Protein AF-A0AAU5NQX3-F1 (afdb_monomer_lite)

Sequence (86 aa):
MQPPVAAVIEAHRTLERLVAGLSDQQVTEASALPGWSRSHVLAHLTDNARMFGRLAEHALRGELVAGYDGYGAGPRPSRTPPDGQP

Structure (mmCIF, N/CA/C/O backbone):
data_AF-A0AAU5NQX3-F1
#
_entry.id   AF-A0AAU5NQX3-F1
#
loop_
_atom_site.group_PDB
_atom_site.id
_atom_site.type_symbol
_atom_site.label_atom_id
_atom_site.label_alt_id
_atom_site.label_comp_id
_atom_site.label_asym_id
_atom_site.label_entity_id
_atom_site.label_seq_id
_atom_site.pdbx_PDB_ins_code
_atom_site.Cartn_x
_atom_site.Cartn_y
_atom_site.Cartn_z
_atom_site.occupancy
_atom_site.B_iso_or_equiv
_atom_site.auth_seq_id
_atom_site.auth_comp_id
_atom_site.auth_asym_id
_atom_site.auth_atom_id
_atom_site.pdbx_PDB_model_num
ATOM 1 N N . MET A 1 1 ? 24.183 -0.430 -5.859 1.00 69.94 1 MET A N 1
ATOM 2 C CA . MET A 1 1 ? 23.428 -1.153 -4.814 1.00 69.94 1 MET A CA 1
ATOM 3 C C . MET A 1 1 ? 22.414 -2.035 -5.519 1.00 69.94 1 MET A C 1
ATOM 5 O O . MET A 1 1 ? 21.764 -1.542 -6.433 1.00 69.94 1 MET A O 1
ATOM 9 N N . GLN A 1 2 ? 22.326 -3.319 -5.179 1.00 74.50 2 GLN A N 1
ATOM 10 C CA . GLN A 1 2 ? 21.319 -4.195 -5.775 1.00 74.50 2 GLN A CA 1
ATOM 11 C C . GLN A 1 2 ? 19.948 -3.864 -5.163 1.00 74.50 2 GLN A C 1
ATOM 13 O O . GLN A 1 2 ? 19.871 -3.743 -3.938 1.00 74.50 2 GLN A O 1
ATOM 18 N N . PRO A 1 3 ? 18.883 -3.681 -5.964 1.00 77.06 3 PRO A N 1
ATOM 19 C CA . PRO A 1 3 ? 17.561 -3.406 -5.418 1.00 77.06 3 PRO A CA 1
ATOM 20 C C . PRO A 1 3 ? 17.113 -4.566 -4.513 1.00 77.06 3 PRO A C 1
ATOM 22 O O . PRO A 1 3 ? 17.304 -5.727 -4.891 1.00 77.06 3 PRO A O 1
ATOM 25 N N . PRO A 1 4 ? 16.509 -4.301 -3.341 1.00 91.12 4 PRO A N 1
ATOM 26 C CA . PRO A 1 4 ? 16.178 -5.330 -2.355 1.00 91.12 4 PRO A CA 1
ATOM 27 C C . PRO A 1 4 ? 14.903 -6.115 -2.726 1.00 91.12 4 PRO A C 1
ATOM 29 O O . PRO A 1 4 ? 14.012 -6.302 -1.901 1.00 91.12 4 PRO A O 1
ATOM 32 N N . VAL A 1 5 ? 14.797 -6.592 -3.971 1.00 91.38 5 VAL A N 1
ATOM 33 C CA . VAL A 1 5 ? 13.589 -7.235 -4.526 1.00 91.38 5 VAL A CA 1
ATOM 34 C C . VAL A 1 5 ? 13.136 -8.426 -3.680 1.00 91.38 5 VAL A C 1
ATOM 36 O O . VAL A 1 5 ? 11.954 -8.550 -3.380 1.00 91.38 5 VAL A O 1
ATOM 39 N N . ALA A 1 6 ? 14.071 -9.269 -3.232 1.00 94.31 6 ALA A N 1
ATOM 40 C CA . ALA A 1 6 ? 13.751 -10.420 -2.388 1.00 94.31 6 ALA A CA 1
ATOM 41 C C . ALA A 1 6 ? 13.104 -10.009 -1.051 1.00 94.31 6 ALA A C 1
ATOM 43 O O . ALA A 1 6 ? 12.136 -10.632 -0.620 1.00 94.31 6 ALA A O 1
ATOM 44 N N . ALA A 1 7 ? 13.590 -8.931 -0.426 1.00 94.12 7 ALA A N 1
ATOM 45 C CA . ALA A 1 7 ? 13.016 -8.419 0.816 1.00 94.12 7 ALA A CA 1
ATOM 46 C C . ALA A 1 7 ? 11.613 -7.831 0.593 1.00 94.12 7 ALA A C 1
ATOM 48 O O . ALA A 1 7 ? 10.721 -8.046 1.409 1.00 94.12 7 ALA A O 1
ATOM 49 N N . VAL A 1 8 ? 11.390 -7.145 -0.535 1.00 93.06 8 VAL A N 1
ATOM 50 C CA . VAL A 1 8 ? 10.068 -6.610 -0.905 1.00 93.06 8 VAL A CA 1
ATOM 51 C C . VAL A 1 8 ? 9.053 -7.734 -1.138 1.00 93.06 8 VAL A C 1
ATOM 53 O O . VAL A 1 8 ? 7.906 -7.613 -0.705 1.00 93.06 8 VAL A O 1
ATOM 56 N N . ILE A 1 9 ? 9.465 -8.837 -1.772 1.00 94.38 9 ILE A N 1
ATOM 57 C CA . ILE A 1 9 ? 8.613 -10.020 -1.972 1.00 94.38 9 ILE A CA 1
ATOM 58 C C . ILE A 1 9 ? 8.225 -10.642 -0.626 1.00 94.38 9 ILE A C 1
ATOM 60 O O . ILE A 1 9 ? 7.053 -10.948 -0.409 1.00 94.38 9 ILE A O 1
ATOM 64 N N . GLU A 1 10 ? 9.172 -10.805 0.301 1.00 97.00 10 GLU A N 1
ATOM 65 C CA . GLU A 1 10 ? 8.851 -11.383 1.612 1.00 97.00 10 GLU A CA 1
ATOM 66 C C . GLU A 1 10 ? 7.966 -10.460 2.461 1.00 97.00 10 GLU A C 1
ATOM 68 O O . GLU A 1 10 ? 7.061 -10.926 3.161 1.00 97.00 10 GLU A O 1
ATOM 73 N N . ALA A 1 11 ? 8.155 -9.144 2.346 1.00 94.88 11 ALA A N 1
ATO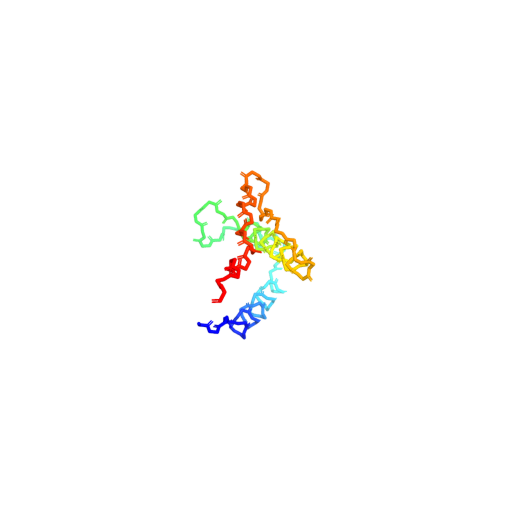M 74 C CA . ALA A 1 11 ? 7.263 -8.171 2.962 1.00 94.88 11 ALA A CA 1
ATOM 75 C C . ALA A 1 11 ? 5.826 -8.289 2.418 1.00 94.88 11 ALA A C 1
ATOM 77 O O . ALA A 1 11 ? 4.885 -8.285 3.210 1.00 94.88 11 ALA A O 1
ATOM 78 N N . HIS A 1 12 ? 5.644 -8.476 1.103 1.00 94.75 12 HIS A N 1
ATOM 79 C CA . HIS A 1 12 ? 4.316 -8.691 0.507 1.00 94.75 12 HIS A CA 1
ATOM 80 C C . HIS A 1 12 ? 3.663 -9.984 0.997 1.00 94.75 12 HIS A C 1
ATOM 82 O O . HIS A 1 12 ? 2.510 -9.955 1.410 1.00 94.75 12 HIS A O 1
ATOM 88 N N . ARG A 1 13 ? 4.402 -11.096 1.061 1.00 97.00 13 ARG A N 1
ATOM 89 C CA . ARG A 1 13 ? 3.875 -12.356 1.619 1.00 97.00 13 ARG A CA 1
ATOM 90 C C . ARG A 1 13 ? 3.462 -12.216 3.081 1.00 97.00 13 ARG A C 1
ATOM 92 O O . ARG A 1 13 ? 2.477 -12.805 3.519 1.00 97.00 13 ARG A O 1
ATOM 99 N N . THR A 1 14 ? 4.223 -11.448 3.856 1.00 96.31 14 THR A N 1
ATOM 100 C CA . THR A 1 14 ? 3.868 -11.145 5.246 1.00 96.31 14 THR A CA 1
ATOM 101 C C . THR A 1 14 ? 2.589 -10.319 5.315 1.00 96.31 14 THR A C 1
ATOM 103 O O . THR A 1 14 ? 1.702 -10.652 6.098 1.00 96.31 14 THR A O 1
ATOM 106 N N . LEU A 1 15 ? 2.459 -9.295 4.468 1.00 95.31 15 LEU A N 1
ATOM 107 C CA . LEU A 1 15 ? 1.244 -8.493 4.360 1.00 95.31 15 LEU A CA 1
ATOM 108 C C . LEU A 1 15 ? 0.030 -9.353 3.978 1.00 95.31 15 LEU A C 1
ATOM 110 O O . LEU A 1 15 ? -0.993 -9.264 4.648 1.00 95.31 15 LEU A O 1
ATOM 114 N N . GLU A 1 16 ? 0.147 -10.221 2.971 1.00 96.50 16 GLU A N 1
ATOM 115 C CA . GLU A 1 16 ? -0.921 -11.138 2.546 1.00 96.50 16 GLU A CA 1
ATOM 116 C C . GLU A 1 16 ? -1.418 -12.007 3.708 1.00 96.50 16 GLU A C 1
ATOM 118 O O . GLU A 1 16 ? -2.621 -12.071 3.961 1.00 96.50 16 GLU A O 1
ATOM 123 N N . ARG A 1 17 ? -0.498 -12.614 4.474 1.00 97.12 17 ARG A N 1
ATOM 124 C CA . ARG A 1 17 ? -0.842 -13.418 5.660 1.00 97.12 17 ARG A CA 1
ATOM 125 C C . ARG A 1 17 ? -1.565 -12.605 6.734 1.00 97.12 17 ARG A C 1
ATOM 127 O O . ARG A 1 17 ? -2.491 -13.117 7.354 1.00 97.12 17 ARG A O 1
ATOM 134 N N . LEU A 1 18 ? -1.141 -11.362 6.969 1.00 94.62 18 LEU A N 1
ATOM 135 C CA . LEU A 1 18 ? -1.753 -10.486 7.972 1.00 94.62 18 LEU A CA 1
ATOM 136 C C . LEU A 1 18 ? -3.156 -10.038 7.554 1.00 94.62 18 LEU A C 1
ATOM 138 O O . LEU A 1 18 ? -4.069 -10.052 8.374 1.00 94.62 18 LEU A O 1
ATOM 142 N N . VAL A 1 19 ? -3.333 -9.660 6.287 1.00 95.50 19 VAL A N 1
ATOM 143 C CA . VAL A 1 19 ? -4.615 -9.168 5.767 1.00 95.50 19 VAL A CA 1
ATOM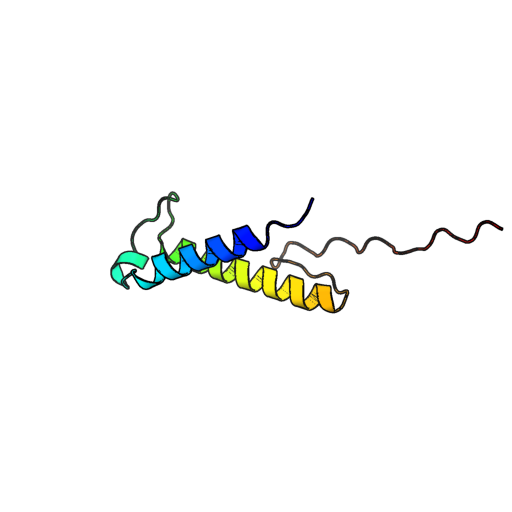 144 C C . VAL A 1 19 ? -5.641 -10.290 5.652 1.00 95.50 19 VAL A C 1
ATOM 146 O O . VAL A 1 19 ? -6.808 -10.056 5.947 1.00 95.50 19 VAL A O 1
ATOM 149 N N . ALA A 1 20 ? -5.221 -11.513 5.313 1.00 96.38 20 ALA A N 1
ATOM 150 C CA . ALA A 1 20 ? -6.114 -12.670 5.217 1.00 96.38 20 ALA A CA 1
ATOM 151 C C . ALA A 1 20 ? -6.862 -12.989 6.527 1.00 96.38 20 ALA A C 1
ATOM 153 O O . ALA A 1 20 ? -7.919 -13.613 6.489 1.00 96.38 20 ALA A O 1
ATOM 154 N N . GLY A 1 21 ? -6.321 -12.576 7.679 1.00 93.75 21 GLY A N 1
ATOM 155 C CA . GLY A 1 21 ? -6.947 -12.767 8.988 1.00 93.75 21 GLY A CA 1
ATOM 156 C C . GLY A 1 21 ? -7.820 -11.603 9.466 1.00 93.75 21 GLY A C 1
ATOM 157 O O . GLY A 1 21 ? -8.384 -11.698 10.554 1.00 93.75 21 GLY A O 1
ATOM 158 N N . LEU A 1 22 ? -7.911 -10.499 8.716 1.00 96.06 22 LEU A N 1
ATOM 159 C CA . LEU A 1 22 ? -8.703 -9.338 9.122 1.00 96.06 22 LEU A CA 1
ATOM 160 C C . LEU A 1 22 ? -10.176 -9.524 8.759 1.00 96.06 22 LEU A C 1
ATOM 162 O O . LEU A 1 22 ? -10.522 -9.810 7.617 1.00 96.06 22 LEU A O 1
ATOM 166 N N . SER A 1 23 ? -11.047 -9.288 9.734 1.00 96.94 23 SER A N 1
ATOM 167 C CA . SER A 1 23 ? -12.483 -9.116 9.507 1.00 96.94 23 SER A CA 1
ATOM 168 C C . SER A 1 23 ? -12.830 -7.691 9.064 1.00 96.94 23 SER A C 1
ATOM 170 O O . SER A 1 23 ? -12.086 -6.739 9.326 1.00 96.94 23 SER A O 1
ATOM 172 N N . ASP A 1 24 ? -14.022 -7.529 8.489 1.00 95.56 24 ASP A N 1
ATOM 173 C CA . ASP A 1 24 ? -14.572 -6.225 8.092 1.00 95.56 24 ASP A CA 1
ATOM 174 C C . ASP A 1 24 ? -14.662 -5.235 9.262 1.00 95.56 24 ASP A C 1
ATOM 176 O O . ASP A 1 24 ? -14.446 -4.036 9.098 1.00 95.56 24 ASP A O 1
ATOM 180 N N . GLN A 1 25 ? -14.922 -5.720 10.478 1.00 97.56 25 GLN A N 1
ATOM 181 C CA . GLN A 1 25 ? -14.900 -4.861 11.659 1.00 97.56 25 GLN A CA 1
ATOM 182 C C . GLN A 1 25 ? -13.474 -4.364 11.944 1.00 97.56 25 GLN A C 1
ATOM 184 O O . GLN A 1 25 ? -13.247 -3.161 12.093 1.00 97.56 25 GLN A O 1
ATOM 189 N N . GLN A 1 26 ? -12.494 -5.270 11.955 1.00 97.56 26 GLN A N 1
ATOM 190 C CA . GLN A 1 26 ? -11.103 -4.952 12.294 1.00 97.56 26 GLN A CA 1
ATOM 191 C C . GLN A 1 26 ? -10.424 -4.011 11.297 1.00 97.56 26 GLN A C 1
ATOM 193 O O . GLN A 1 26 ? -9.503 -3.285 11.686 1.00 97.56 26 GLN A O 1
ATOM 198 N N . VAL A 1 27 ? -10.842 -3.995 10.027 1.00 97.12 27 VAL A N 1
ATOM 199 C CA . VAL A 1 27 ? -10.288 -3.038 9.056 1.00 97.12 27 VAL A CA 1
ATOM 200 C C . VAL A 1 27 ? -10.712 -1.596 9.353 1.00 97.12 27 VAL A C 1
ATOM 202 O O . VAL A 1 27 ? -9.984 -0.671 9.000 1.00 97.12 27 VAL A O 1
ATOM 205 N N . THR A 1 28 ? -11.841 -1.376 10.033 1.00 97.25 28 THR A N 1
ATOM 206 C CA . THR A 1 28 ? -12.311 -0.019 10.376 1.00 97.25 28 THR A CA 1
ATOM 207 C C . THR A 1 28 ? -11.643 0.560 11.624 1.00 97.25 28 THR A C 1
ATOM 209 O O . THR A 1 28 ? -11.601 1.776 11.798 1.00 97.25 28 THR A O 1
ATOM 212 N N . GLU A 1 29 ? -11.066 -0.293 12.467 1.00 98.19 29 GLU A N 1
ATOM 213 C CA . GLU A 1 29 ? -10.355 0.100 13.681 1.00 98.19 29 GLU A CA 1
ATOM 214 C C . GLU A 1 29 ? -9.048 0.865 13.400 1.00 98.19 29 GLU A C 1
ATOM 216 O O . GLU A 1 29 ? -8.449 0.780 12.320 1.00 98.19 29 GLU A O 1
ATOM 221 N N . ALA A 1 30 ? -8.576 1.585 14.422 1.00 98.25 30 ALA A N 1
ATOM 222 C CA . ALA A 1 30 ? -7.326 2.332 14.384 1.00 98.25 30 ALA A CA 1
ATOM 223 C C . ALA A 1 30 ? -6.117 1.434 14.065 1.00 98.25 30 ALA A C 1
ATOM 225 O O . ALA A 1 30 ? -5.974 0.314 14.563 1.00 98.25 30 ALA A O 1
ATOM 226 N N . SER A 1 31 ? -5.220 1.958 13.236 1.00 97.12 31 SER A N 1
ATOM 227 C CA . SER A 1 31 ? -3.891 1.400 13.010 1.00 97.12 31 SER A CA 1
ATOM 228 C C . SER A 1 31 ? -2.887 1.955 14.030 1.00 97.12 31 SER A C 1
ATOM 230 O O . SER A 1 31 ? -3.229 2.765 14.890 1.00 97.12 31 SER A O 1
ATOM 232 N N . ALA A 1 32 ? -1.622 1.542 13.918 1.00 96.06 32 ALA A N 1
ATOM 233 C CA . ALA A 1 32 ? -0.527 2.143 14.681 1.00 96.06 32 ALA A CA 1
ATOM 234 C C . ALA A 1 32 ? -0.165 3.565 14.204 1.00 96.06 32 ALA A C 1
ATOM 236 O O . ALA A 1 32 ? 0.575 4.270 14.888 1.00 96.06 32 ALA A O 1
ATOM 237 N N . LEU A 1 33 ? -0.657 3.987 13.033 1.00 97.19 33 LEU A N 1
ATOM 238 C CA . LEU A 1 33 ? -0.443 5.332 12.514 1.00 97.19 33 LEU A CA 1
ATOM 239 C C . LEU A 1 33 ? -1.511 6.285 13.081 1.00 97.19 33 LEU A C 1
ATOM 241 O O . LEU A 1 33 ? -2.708 6.007 12.942 1.00 97.19 33 LEU A O 1
ATOM 245 N N . PRO A 1 34 ? -1.116 7.416 13.699 1.00 97.44 34 PRO A N 1
ATOM 246 C CA . PRO A 1 34 ? -2.061 8.370 14.270 1.00 97.44 34 PRO A CA 1
ATOM 247 C C . PRO A 1 34 ? -3.087 8.859 13.244 1.00 97.44 34 PRO A C 1
ATOM 249 O O . PRO A 1 34 ? -2.730 9.330 12.167 1.00 97.44 34 PRO A O 1
ATOM 252 N N . GLY A 1 35 ? -4.372 8.754 13.589 1.00 97.50 35 GLY A N 1
ATOM 253 C CA . GLY A 1 35 ? -5.481 9.206 12.743 1.00 97.50 35 GLY A CA 1
ATOM 254 C C . GLY A 1 35 ? -5.830 8.287 11.566 1.00 97.50 35 GLY A C 1
ATOM 255 O O . GLY A 1 35 ? -6.752 8.602 10.822 1.00 97.50 35 GLY A O 1
ATOM 256 N N . TRP A 1 36 ? -5.139 7.157 11.391 1.00 98.50 36 TRP A N 1
ATOM 257 C CA . TRP A 1 36 ? -5.388 6.225 10.290 1.00 98.50 36 TRP A CA 1
ATOM 258 C C . TRP A 1 36 ? -6.009 4.933 10.804 1.00 98.50 36 TRP A C 1
ATOM 260 O O . TRP A 1 36 ? -5.453 4.278 11.686 1.00 98.50 36 TRP A O 1
ATOM 270 N N . SER A 1 37 ? -7.124 4.518 10.206 1.00 98.38 37 SER A N 1
ATOM 271 C CA . SER A 1 37 ? -7.616 3.143 10.362 1.00 98.38 37 SER A CA 1
ATOM 272 C C . SER A 1 37 ? -6.760 2.162 9.558 1.00 98.38 37 SER A C 1
ATOM 274 O O . SER A 1 37 ? -6.008 2.551 8.659 1.00 98.38 37 SER A O 1
ATOM 276 N N . ARG A 1 38 ? -6.903 0.863 9.831 1.00 98.00 38 ARG A N 1
ATOM 277 C CA . ARG A 1 38 ? -6.258 -0.175 9.012 1.00 98.00 38 ARG A CA 1
ATOM 278 C C . ARG A 1 38 ? -6.717 -0.106 7.553 1.00 98.00 38 ARG A C 1
ATOM 280 O O . ARG A 1 38 ? -5.888 -0.263 6.664 1.00 98.00 38 ARG A O 1
ATOM 287 N N . SER A 1 39 ? -7.983 0.217 7.289 1.00 97.50 39 SER A N 1
ATOM 288 C CA . SER A 1 39 ? -8.498 0.411 5.929 1.00 97.50 39 SER A CA 1
ATOM 289 C C . SER A 1 39 ? -7.815 1.568 5.193 1.00 97.50 39 SER A C 1
ATOM 291 O O . SER A 1 39 ? -7.496 1.409 4.017 1.00 97.50 39 SER A O 1
ATOM 293 N N . HIS A 1 40 ? -7.493 2.679 5.869 1.00 98.19 40 HIS A N 1
ATOM 294 C CA . HIS A 1 40 ? -6.689 3.754 5.269 1.00 98.19 40 HIS A CA 1
ATOM 295 C C . HIS A 1 40 ? -5.291 3.260 4.875 1.00 98.19 40 HIS A C 1
ATOM 297 O O . HIS A 1 40 ? -4.814 3.553 3.779 1.00 98.19 40 HIS A O 1
ATOM 303 N N . VAL A 1 41 ? -4.645 2.462 5.733 1.00 97.56 41 VAL A N 1
ATOM 304 C CA . VAL A 1 41 ? -3.328 1.876 5.432 1.00 97.56 41 VAL A CA 1
ATOM 305 C C . VAL A 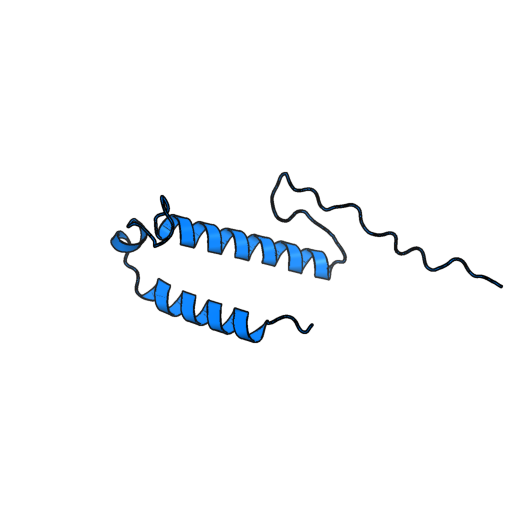1 41 ? -3.408 0.937 4.227 1.00 97.56 41 VAL A C 1
ATOM 307 O O . VAL A 1 41 ? -2.584 1.035 3.321 1.00 97.56 41 VAL A O 1
ATOM 310 N N . LEU A 1 42 ? -4.409 0.056 4.176 1.00 96.62 42 LEU A N 1
ATOM 311 C CA . LEU A 1 42 ? -4.594 -0.885 3.067 1.00 96.62 42 LEU A CA 1
ATOM 312 C C . LEU A 1 42 ? -4.888 -0.177 1.741 1.00 96.62 42 LEU A C 1
ATOM 314 O O . LEU A 1 42 ? -4.317 -0.549 0.712 1.00 96.62 42 LEU A O 1
ATOM 318 N N . ALA A 1 43 ? -5.725 0.863 1.764 1.00 96.69 43 ALA A N 1
ATOM 319 C CA . ALA A 1 43 ? -5.981 1.696 0.594 1.00 96.69 43 ALA A CA 1
ATOM 320 C C . ALA A 1 43 ? -4.682 2.343 0.091 1.00 96.69 43 ALA A C 1
ATOM 322 O O . ALA A 1 43 ? -4.325 2.198 -1.075 1.00 96.69 43 ALA A O 1
ATOM 323 N N . HIS A 1 44 ? -3.903 2.946 0.991 1.00 95.88 44 HIS A N 1
ATOM 324 C CA . HIS A 1 44 ? -2.629 3.563 0.637 1.00 95.88 44 HIS A CA 1
ATOM 325 C C . HIS A 1 44 ? -1.608 2.566 0.067 1.00 95.88 44 HIS A C 1
ATOM 327 O O . HIS A 1 44 ? -0.935 2.866 -0.919 1.00 95.88 44 HIS A O 1
ATOM 333 N N . LEU A 1 45 ? -1.480 1.369 0.648 1.00 95.44 45 LEU A N 1
ATOM 334 C CA . LEU A 1 45 ? -0.602 0.321 0.112 1.00 95.44 45 LEU A CA 1
ATOM 335 C C . LEU A 1 45 ? -1.038 -0.114 -1.293 1.00 95.44 45 LEU A C 1
ATOM 337 O O . LEU A 1 45 ? -0.196 -0.272 -2.177 1.00 95.44 45 LEU A O 1
ATOM 341 N N . THR A 1 46 ? -2.347 -0.243 -1.511 1.00 95.19 46 THR A N 1
ATOM 342 C CA . THR A 1 46 ? -2.925 -0.582 -2.818 1.00 95.19 46 THR A CA 1
ATOM 343 C C . THR A 1 46 ? -2.598 0.486 -3.861 1.00 95.19 46 THR A C 1
ATOM 345 O O . THR A 1 46 ? -2.141 0.161 -4.959 1.00 95.19 46 THR A O 1
ATOM 348 N N . ASP A 1 47 ? -2.778 1.761 -3.522 1.00 94.81 47 ASP A N 1
ATOM 349 C CA . ASP A 1 47 ? -2.508 2.870 -4.438 1.00 94.81 47 ASP A CA 1
ATOM 350 C C . ASP A 1 47 ? -1.016 3.009 -4.753 1.00 94.81 47 ASP A C 1
ATOM 352 O O . ASP A 1 47 ? -0.651 3.193 -5.918 1.00 94.81 47 ASP A O 1
ATOM 356 N N . ASN A 1 48 ? -0.137 2.812 -3.765 1.00 93.94 48 ASN A N 1
ATOM 357 C CA . ASN A 1 48 ? 1.306 2.755 -4.005 1.00 93.94 48 ASN A CA 1
ATOM 358 C C . ASN A 1 48 ? 1.690 1.602 -4.940 1.00 93.94 48 ASN A C 1
ATOM 360 O O . ASN A 1 48 ? 2.470 1.805 -5.869 1.00 93.94 48 ASN A O 1
ATOM 364 N N . ALA A 1 49 ? 1.143 0.401 -4.731 1.00 93.00 49 ALA A N 1
ATOM 365 C CA . ALA A 1 49 ? 1.428 -0.746 -5.591 1.00 93.00 49 ALA A CA 1
ATOM 366 C C . ALA A 1 49 ? 0.984 -0.484 -7.039 1.00 93.00 49 ALA A C 1
ATOM 368 O O . ALA A 1 49 ? 1.743 -0.729 -7.978 1.00 93.00 49 ALA A O 1
ATOM 369 N N . ARG A 1 50 ? -0.209 0.097 -7.229 1.00 93.94 50 ARG A N 1
ATOM 370 C CA . ARG A 1 50 ? -0.711 0.511 -8.551 1.00 93.94 50 ARG A CA 1
ATOM 371 C C . ARG A 1 50 ? 0.192 1.550 -9.204 1.00 93.94 50 ARG A C 1
ATOM 373 O O . ARG A 1 50 ? 0.472 1.452 -10.395 1.00 93.94 50 ARG A O 1
ATOM 380 N N . MET A 1 51 ? 0.649 2.536 -8.440 1.00 94.75 51 MET A N 1
ATOM 381 C CA . MET A 1 51 ? 1.562 3.572 -8.913 1.00 94.75 51 MET A CA 1
ATOM 382 C C . MET A 1 51 ? 2.878 2.971 -9.412 1.00 94.75 51 MET A C 1
ATOM 384 O O . MET A 1 51 ? 3.234 3.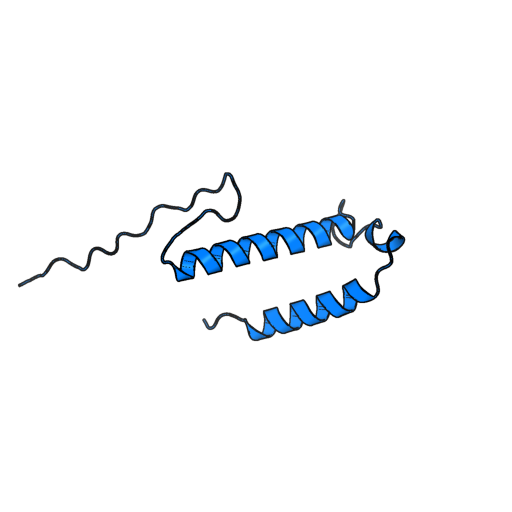181 -10.569 1.00 94.75 51 MET A O 1
ATOM 388 N N . PHE A 1 52 ? 3.555 2.155 -8.598 1.00 92.38 52 PHE A N 1
ATOM 389 C CA . PHE A 1 52 ? 4.801 1.501 -9.007 1.00 92.38 52 PHE A CA 1
ATOM 390 C C . PHE A 1 52 ? 4.610 0.535 -10.180 1.00 92.38 52 PHE A C 1
ATOM 392 O O . PHE A 1 52 ? 5.476 0.484 -11.052 1.00 92.38 52 PHE A O 1
ATOM 399 N N . GLY A 1 53 ? 3.476 -0.171 -10.247 1.00 93.25 53 GLY A N 1
ATOM 400 C CA . GLY A 1 53 ? 3.110 -0.990 -11.404 1.00 93.25 53 GLY A CA 1
ATOM 401 C C . GLY A 1 53 ? 3.070 -0.167 -12.693 1.00 93.25 53 GLY A C 1
ATOM 402 O O . GLY A 1 53 ? 3.788 -0.478 -13.643 1.00 93.25 53 GLY A O 1
ATOM 403 N N . ARG A 1 54 ? 2.338 0.956 -12.690 1.00 94.69 54 ARG A N 1
ATOM 404 C CA . ARG A 1 54 ? 2.289 1.878 -13.839 1.00 94.69 54 ARG A CA 1
ATOM 405 C C . ARG A 1 54 ? 3.670 2.419 -14.212 1.00 94.69 54 ARG A C 1
ATOM 407 O O . ARG A 1 54 ? 3.996 2.467 -15.398 1.00 94.69 54 ARG A O 1
ATOM 414 N N . LEU A 1 55 ? 4.478 2.817 -13.223 1.00 94.56 55 LEU A N 1
ATOM 415 C CA . LEU A 1 55 ? 5.842 3.306 -13.456 1.00 94.56 55 LEU A CA 1
ATOM 416 C C . LEU A 1 55 ? 6.711 2.238 -14.131 1.00 94.56 55 LEU A C 1
ATOM 418 O O . LEU A 1 55 ? 7.406 2.544 -15.098 1.00 94.56 55 LEU A O 1
ATOM 422 N N . ALA A 1 56 ? 6.652 0.990 -13.660 1.00 93.56 56 ALA A N 1
ATOM 423 C CA . ALA A 1 56 ? 7.407 -0.118 -14.235 1.00 93.56 56 ALA A CA 1
ATOM 424 C C . ALA A 1 56 ? 6.971 -0.418 -15.678 1.00 93.56 56 ALA A C 1
ATOM 426 O O . ALA A 1 56 ? 7.819 -0.550 -16.559 1.00 93.56 56 ALA A O 1
ATOM 427 N N . GLU A 1 57 ? 5.664 -0.451 -15.946 1.00 95.81 57 GLU A N 1
ATOM 428 C CA . GLU A 1 57 ? 5.118 -0.649 -17.294 1.00 95.81 57 GLU A CA 1
ATOM 429 C C . GLU A 1 57 ? 5.597 0.420 -18.288 1.00 95.81 57 GLU A C 1
ATOM 431 O O . GLU A 1 57 ? 5.940 0.097 -19.425 1.00 95.81 57 GLU A O 1
ATOM 436 N N . HIS A 1 58 ? 5.648 1.687 -17.870 1.00 95.50 58 HIS A N 1
ATOM 437 C CA . HIS A 1 58 ? 6.122 2.794 -18.710 1.00 95.50 58 HIS A CA 1
ATOM 438 C C . HIS A 1 58 ? 7.643 2.774 -18.877 1.00 95.50 58 HIS A C 1
ATOM 440 O O . HIS A 1 58 ? 8.151 2.959 -19.985 1.00 95.50 58 HIS A O 1
ATOM 446 N N . ALA A 1 59 ? 8.383 2.455 -17.813 1.00 95.06 59 ALA A N 1
ATOM 447 C CA . ALA A 1 59 ? 9.833 2.314 -17.874 1.00 95.06 59 ALA A CA 1
ATOM 448 C C . ALA A 1 59 ? 10.261 1.221 -18.868 1.00 95.06 59 ALA A C 1
ATOM 450 O O . ALA A 1 59 ? 11.216 1.425 -19.617 1.00 95.06 59 ALA A O 1
ATOM 451 N N . LEU A 1 60 ? 9.519 0.107 -18.949 1.00 95.75 60 LEU A N 1
ATOM 452 C CA . LEU A 1 60 ? 9.743 -0.948 -19.948 1.00 95.75 60 LEU A CA 1
ATOM 453 C C . LEU A 1 60 ? 9.572 -0.458 -21.397 1.00 95.75 60 LEU A C 1
ATOM 455 O O . LEU A 1 60 ? 10.163 -1.036 -22.306 1.00 95.75 60 LEU A O 1
ATOM 459 N N . ARG A 1 61 ? 8.815 0.624 -21.617 1.00 97.06 61 ARG A N 1
ATOM 460 C CA . ARG A 1 61 ? 8.664 1.302 -22.916 1.00 97.06 61 ARG A CA 1
ATOM 461 C C . ARG A 1 61 ? 9.621 2.487 -23.106 1.00 97.06 61 ARG A C 1
ATOM 463 O O . ARG A 1 61 ? 9.586 3.142 -24.142 1.00 97.06 61 ARG A O 1
ATOM 470 N N . GLY A 1 62 ? 10.486 2.782 -22.133 1.00 95.94 62 GLY A N 1
ATOM 471 C CA . GLY A 1 62 ? 11.375 3.950 -22.170 1.00 95.94 62 GLY A CA 1
ATOM 472 C C . GLY A 1 62 ? 10.650 5.287 -21.959 1.00 95.94 62 GLY A C 1
ATOM 473 O O . GLY A 1 62 ? 11.152 6.347 -22.361 1.00 95.94 62 GLY A O 1
ATOM 474 N N . GLU A 1 63 ? 9.472 5.242 -21.340 1.00 94.44 63 GLU A N 1
ATOM 475 C CA . GLU A 1 63 ? 8.633 6.388 -21.007 1.00 94.44 63 GLU A CA 1
ATOM 476 C C . GLU A 1 63 ? 8.827 6.763 -19.535 1.00 94.44 63 GLU A C 1
ATOM 478 O O . GLU A 1 63 ? 8.902 5.900 -18.661 1.00 94.44 63 GLU A O 1
ATOM 483 N N . LEU A 1 64 ? 8.890 8.064 -19.251 1.00 91.19 64 LEU A N 1
ATOM 484 C CA . LEU A 1 64 ? 8.896 8.582 -17.887 1.00 91.19 64 LEU A CA 1
ATOM 485 C C . LEU A 1 64 ? 7.542 9.232 -17.619 1.00 91.19 64 LEU A C 1
ATOM 487 O O . LEU A 1 64 ? 7.133 10.121 -18.363 1.00 91.19 64 LEU A O 1
ATOM 491 N N . VAL A 1 65 ? 6.871 8.799 -16.556 1.00 89.88 65 VAL A N 1
ATOM 492 C CA . VAL A 1 65 ? 5.572 9.334 -16.135 1.00 89.88 65 VAL A CA 1
ATOM 493 C C . VAL A 1 65 ? 5.572 9.681 -14.653 1.00 89.88 65 VAL A C 1
ATOM 495 O O . VAL A 1 65 ? 6.403 9.197 -13.885 1.00 89.88 65 VAL A O 1
ATOM 498 N N . ALA A 1 66 ? 4.658 10.570 -14.272 1.00 87.81 66 ALA A N 1
ATOM 499 C CA . ALA A 1 66 ? 4.455 10.971 -12.889 1.00 87.81 66 ALA A CA 1
ATOM 500 C C . ALA A 1 66 ? 3.942 9.789 -12.050 1.00 87.81 66 ALA A C 1
ATOM 502 O O . ALA A 1 66 ? 3.119 9.000 -12.515 1.00 87.81 66 ALA A O 1
ATOM 503 N N . GLY A 1 67 ? 4.410 9.679 -10.804 1.00 82.00 67 GLY A N 1
ATOM 504 C CA . GLY A 1 67 ? 3.886 8.690 -9.855 1.00 82.00 67 GLY A CA 1
ATOM 505 C C . GLY A 1 67 ? 2.460 9.036 -9.417 1.00 82.00 67 GLY A C 1
ATOM 506 O O . GLY A 1 67 ? 1.537 8.237 -9.581 1.00 82.00 67 GLY A O 1
ATOM 507 N N . TYR A 1 68 ? 2.278 10.262 -8.930 1.00 75.81 68 TYR A N 1
ATOM 508 C CA . TYR A 1 68 ? 0.979 10.834 -8.584 1.00 75.81 68 TYR A CA 1
ATOM 509 C C . TYR A 1 68 ? 0.699 12.068 -9.436 1.00 75.81 68 TYR A C 1
ATOM 511 O O . TYR A 1 68 ? 1.618 12.825 -9.769 1.00 75.81 68 TYR A O 1
ATOM 519 N N . ASP A 1 69 ? -0.577 12.292 -9.736 1.00 70.56 69 ASP A N 1
ATOM 520 C CA . ASP A 1 69 ? -1.030 13.503 -10.412 1.00 70.56 69 ASP A CA 1
ATOM 521 C C . ASP A 1 69 ? -0.588 14.739 -9.607 1.00 70.56 69 ASP A C 1
ATOM 523 O O . ASP A 1 69 ? -0.773 14.810 -8.392 1.00 70.56 69 ASP A O 1
ATOM 527 N N . GLY A 1 70 ? 0.068 15.694 -10.275 1.00 64.62 70 GLY A N 1
ATOM 528 C CA . GLY A 1 70 ? 0.620 16.909 -9.655 1.00 64.62 70 GLY A CA 1
ATOM 529 C C . GLY A 1 70 ? 2.125 16.877 -9.345 1.00 64.62 70 GLY A C 1
ATOM 530 O O . GLY A 1 70 ? 2.725 17.942 -9.214 1.00 64.62 70 GLY A O 1
ATOM 531 N N . TYR A 1 71 ? 2.771 15.706 -9.327 1.00 53.91 71 TYR A N 1
ATOM 532 C CA . TYR A 1 71 ? 4.236 15.587 -9.277 1.00 53.91 71 TYR A CA 1
ATOM 533 C C . TYR A 1 71 ? 4.757 15.203 -10.662 1.00 53.91 71 TYR A C 1
ATOM 535 O O . TYR A 1 71 ? 4.931 14.026 -10.970 1.00 53.91 71 TYR A O 1
ATOM 543 N N . GLY A 1 72 ? 4.947 16.201 -11.528 1.00 50.56 72 GLY A N 1
ATOM 544 C CA . GLY A 1 72 ? 5.369 15.994 -12.914 1.00 50.56 72 GLY A CA 1
ATOM 545 C C . GLY A 1 72 ? 6.606 15.100 -13.036 1.00 50.56 72 GLY A C 1
ATOM 546 O O . GLY A 1 72 ? 7.555 15.220 -12.259 1.00 50.56 72 GLY A O 1
ATOM 547 N N . ALA A 1 73 ? 6.599 14.217 -14.038 1.00 57.12 73 ALA A N 1
ATOM 548 C CA . ALA A 1 73 ? 7.807 13.563 -14.520 1.00 57.12 73 ALA A CA 1
ATOM 549 C C . ALA A 1 73 ? 8.844 14.654 -14.809 1.00 57.12 73 ALA A C 1
ATOM 551 O O . ALA A 1 73 ? 8.657 15.461 -15.721 1.00 57.12 73 ALA A O 1
ATOM 552 N N . GLY A 1 74 ? 9.899 14.725 -13.994 1.00 56.97 74 GLY A N 1
ATOM 553 C CA . GLY A 1 74 ? 10.998 15.652 -14.234 1.00 56.97 74 GLY A CA 1
ATOM 554 C C . GLY A 1 74 ? 11.535 15.487 -15.664 1.00 56.97 74 GLY A C 1
ATOM 555 O O . GLY A 1 74 ? 11.386 14.414 -16.256 1.00 56.97 74 GLY A O 1
ATOM 556 N N . PRO A 1 75 ? 12.129 16.534 -16.254 1.00 55.56 75 PRO A N 1
ATOM 557 C CA . PRO A 1 75 ? 12.606 16.481 -17.630 1.00 55.56 75 PRO A CA 1
ATOM 558 C C . PRO A 1 75 ? 13.535 15.278 -17.852 1.00 55.56 75 PRO A C 1
ATOM 560 O O . PRO A 1 75 ? 14.397 14.978 -17.023 1.00 55.56 75 PRO A O 1
ATOM 563 N N . ARG A 1 76 ? 13.350 14.579 -18.983 1.00 57.50 76 ARG A N 1
ATOM 564 C CA . ARG A 1 76 ? 14.225 13.472 -19.405 1.00 57.50 76 ARG A CA 1
ATOM 565 C C . ARG A 1 76 ? 15.674 13.984 -19.439 1.00 57.50 76 ARG A C 1
ATOM 567 O O . ARG A 1 76 ? 15.907 14.988 -20.112 1.00 57.50 76 ARG A O 1
ATOM 574 N N . PRO A 1 77 ? 16.658 13.318 -18.806 1.00 52.94 77 PRO A N 1
ATOM 575 C CA . PRO A 1 77 ? 18.053 13.647 -19.060 1.00 52.94 77 PRO A CA 1
ATOM 576 C C . PRO A 1 77 ? 18.347 13.392 -20.542 1.00 52.94 77 PRO A C 1
ATOM 578 O O . PRO A 1 77 ? 18.031 12.325 -21.081 1.00 52.94 77 PRO A O 1
ATOM 581 N N . SER A 1 78 ? 18.908 14.392 -21.217 1.00 59.22 78 SER A N 1
ATOM 582 C CA . SER A 1 78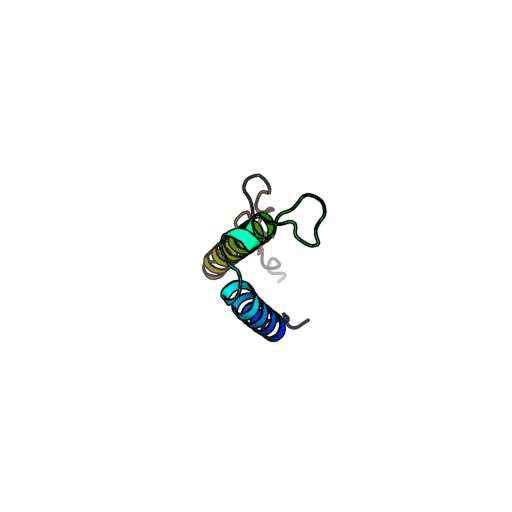 ? 19.326 14.295 -22.610 1.00 59.22 78 SER A CA 1
ATOM 583 C C . SER A 1 78 ? 20.365 13.181 -22.754 1.00 59.22 78 SER A C 1
ATOM 585 O O . SER A 1 78 ? 21.493 13.296 -22.283 1.00 59.22 78 SER A O 1
ATOM 587 N N . ARG A 1 79 ? 20.002 12.092 -23.445 1.00 58.25 79 ARG A N 1
ATOM 588 C CA . ARG A 1 79 ? 20.976 11.161 -24.040 1.00 58.25 79 ARG A CA 1
ATOM 589 C C . ARG A 1 79 ? 21.530 11.807 -25.307 1.00 58.25 79 ARG A C 1
ATOM 591 O O . ARG A 1 79 ? 21.283 11.325 -26.405 1.00 58.25 79 ARG A O 1
ATOM 598 N N . THR A 1 80 ? 22.244 12.914 -25.156 1.00 58.22 80 THR A N 1
ATOM 599 C CA . THR A 1 80 ? 23.172 13.343 -26.200 1.00 58.22 80 THR A CA 1
ATOM 600 C C . THR A 1 80 ? 24.431 12.505 -25.976 1.00 58.22 80 THR A C 1
ATOM 602 O O . THR A 1 80 ? 25.012 12.591 -24.89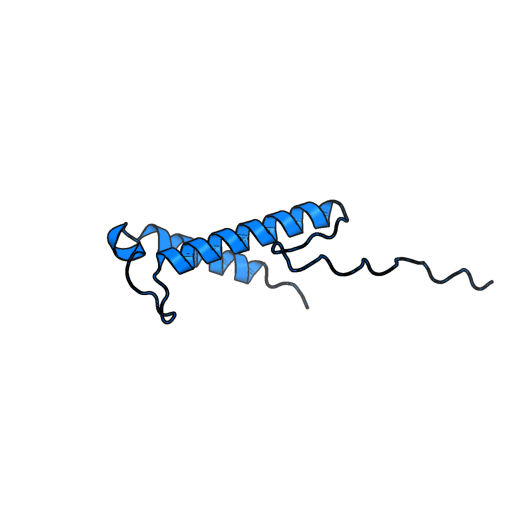0 1.00 58.22 80 THR A O 1
ATOM 605 N N . PRO A 1 81 ? 24.822 11.614 -26.907 1.00 53.84 81 PRO A N 1
ATOM 606 C CA . PRO A 1 81 ? 26.165 11.044 -26.878 1.00 53.84 81 PRO A CA 1
ATOM 607 C C . PRO A 1 81 ? 27.160 12.212 -26.859 1.00 53.84 81 PRO A C 1
ATOM 609 O O . PRO A 1 81 ? 26.848 13.236 -27.465 1.00 53.84 81 PRO A O 1
ATOM 612 N N . PRO A 1 82 ? 28.315 12.113 -26.179 1.00 51.62 82 PRO A N 1
ATOM 613 C CA . PRO A 1 82 ? 29.339 13.137 -26.334 1.00 51.62 82 PRO A CA 1
ATOM 614 C C . PRO A 1 82 ? 29.620 13.280 -27.830 1.00 51.62 82 PRO A C 1
ATOM 616 O O . PRO A 1 82 ? 29.919 12.285 -28.498 1.00 51.62 82 PRO A O 1
ATOM 619 N N . ASP A 1 83 ? 29.410 14.493 -28.343 1.00 56.72 83 ASP A N 1
ATOM 620 C CA . ASP A 1 83 ? 29.675 14.834 -29.732 1.00 56.72 83 ASP A CA 1
ATOM 621 C C . ASP A 1 83 ? 31.069 14.338 -30.091 1.00 56.72 83 ASP A C 1
ATOM 623 O O . ASP A 1 83 ? 32.017 14.512 -29.319 1.00 56.72 83 ASP A O 1
ATOM 627 N N . GLY A 1 84 ? 31.152 13.668 -31.242 1.00 59.56 84 GLY A N 1
ATOM 628 C CA . GLY A 1 84 ? 32.388 13.129 -31.779 1.00 59.56 84 GLY A CA 1
ATOM 629 C C . GLY A 1 84 ? 33.480 14.188 -31.740 1.00 59.56 84 GLY A C 1
ATOM 630 O O . GLY A 1 84 ? 33.484 15.131 -32.529 1.00 59.56 84 GLY A O 1
ATOM 631 N N . GLN A 1 85 ? 34.404 14.017 -30.804 1.00 35.72 85 GLN A N 1
ATOM 632 C CA . GLN A 1 85 ? 35.724 14.602 -30.901 1.00 35.72 85 GLN A CA 1
ATOM 633 C C . GLN A 1 85 ? 36.463 13.785 -31.976 1.00 35.72 85 GLN A C 1
ATOM 635 O O . GLN A 1 85 ? 36.374 12.554 -31.917 1.00 35.72 85 GLN A O 1
ATOM 640 N N . PRO A 1 86 ? 37.089 14.424 -32.984 1.00 52.09 86 PRO A N 1
ATOM 641 C CA . PRO A 1 86 ? 37.870 13.710 -33.995 1.00 52.09 86 PRO A CA 1
ATOM 642 C C . PRO A 1 86 ? 38.945 12.809 -33.379 1.00 52.09 86 PRO A C 1
ATOM 644 O O . PRO A 1 86 ? 39.481 13.173 -32.305 1.00 52.09 86 PRO A O 1
#

pLDDT: mean 86.01, std 16.6, range [35.72, 98.5]

Radius of gyration: 19.38 Å; chains: 1; bounding box: 53×30×49 Å

Foldseek 3Di:
DDPVVVVVVVVVVVVVVVVVPDDPVQQQDDDPDPPDGNVNVVVVVVLQVVLVVVQVVQVVVVHFADSDPPRGRPDDPDPPPPPDDD

Secondary structure (DSSP, 8-state):
----HHHHHHHHHHHHHHHTT--HHHHHSB-SSTT-BHHHHHHHHHHHHHHHHHHHHHHTTT----SSTTS--PPPP---PPP---